Protein AF-A0A445J432-F1 (afdb_monomer_lite)

Organism: Glycine soja (NCBI:txid3848)

Radius of gyration: 16.12 Å; chains: 1; bounding box: 41×25×42 Å

InterPro domains:
  IPR012337 Ribonuclease H-like superfamily [SSF53098] (2-86)
  IPR036397 Ribonuclease H superfamily [G3DSA:3.30.420.10] (1-89)
  IPR039637 CCR4-NOT transcription complex subunit 7/8/Pop2 [PTHR10797] (2-86)

Sequence (89 aa):
MDRFHLIQIGLTLSDNAGNLPILGNSNAFIWEFNFRDFNVTRDAHAHDSVELLRRQGIDFEKNRDFGIDSFWFAELMMSSGLVCDNIVS

Structure (mmCIF, N/CA/C/O backbone):
data_AF-A0A445J432-F1
#
_entry.id   AF-A0A445J432-F1
#
loop_
_atom_site.group_PDB
_atom_site.id
_atom_site.type_symbol
_atom_site.label_atom_id
_atom_site.label_alt_id
_atom_site.label_comp_id
_atom_site.label_asym_id
_atom_site.label_entity_id
_atom_site.label_seq_id
_atom_site.pdbx_PDB_ins_code
_atom_site.Cartn_x
_atom_site.Cartn_y
_atom_site.Cartn_z
_atom_site.occupancy
_atom_site.B_iso_or_equiv
_atom_site.auth_seq_id
_atom_site.auth_comp_id
_atom_site.auth_asym_id
_atom_site.auth_atom_id
_atom_site.pdbx_PDB_model_num
ATOM 1 N N . MET A 1 1 ? -23.846 -5.160 4.711 1.00 44.03 1 MET A N 1
ATOM 2 C CA . MET A 1 1 ? -23.118 -5.965 3.713 1.00 44.03 1 MET A CA 1
ATOM 3 C C . MET A 1 1 ? -22.404 -4.926 2.864 1.00 44.03 1 MET A C 1
ATOM 5 O O . MET A 1 1 ? -23.121 -4.131 2.284 1.00 44.03 1 MET A O 1
ATOM 9 N N . ASP A 1 2 ? -21.093 -4.725 2.8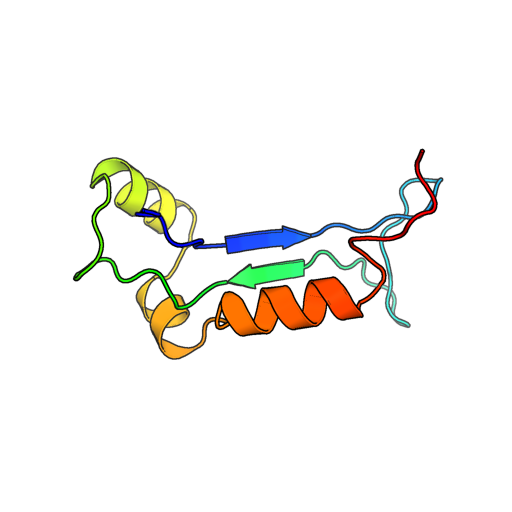58 1.00 52.22 2 ASP A N 1
ATOM 10 C CA . ASP A 1 2 ? -19.944 -5.389 3.487 1.00 52.22 2 ASP A CA 1
ATOM 11 C C . ASP A 1 2 ? -19.580 -4.829 4.874 1.00 52.22 2 ASP A C 1
ATOM 13 O O . ASP A 1 2 ? -20.141 -3.826 5.303 1.00 52.22 2 ASP A O 1
ATOM 17 N N . ARG A 1 3 ? -18.717 -5.524 5.629 1.00 61.22 3 ARG A N 1
ATOM 18 C CA . ARG A 1 3 ? -18.319 -5.150 7.009 1.00 61.22 3 ARG A CA 1
ATOM 19 C C . ARG A 1 3 ? -16.809 -5.009 7.214 1.00 61.22 3 ARG A C 1
ATOM 21 O O . ARG A 1 3 ? -16.373 -4.891 8.354 1.00 61.22 3 ARG A O 1
ATOM 28 N N . PHE A 1 4 ? -16.022 -5.039 6.144 1.00 74.88 4 PHE A N 1
ATOM 29 C CA . PHE A 1 4 ? -14.570 -4.956 6.239 1.00 74.88 4 PHE A CA 1
ATOM 30 C C . PHE A 1 4 ? -14.055 -3.871 5.308 1.00 74.88 4 PHE A C 1
ATOM 32 O O . PHE A 1 4 ? -14.259 -3.931 4.099 1.00 74.88 4 PHE A O 1
ATOM 39 N N . HIS A 1 5 ? -13.414 -2.870 5.901 1.00 86.44 5 HIS A N 1
ATOM 40 C CA . HIS A 1 5 ? -12.737 -1.811 5.174 1.00 86.44 5 HIS A CA 1
ATOM 41 C C . HIS A 1 5 ? -11.320 -2.268 4.827 1.00 86.44 5 HIS A C 1
ATOM 43 O O . HIS A 1 5 ? -10.640 -2.893 5.646 1.00 86.44 5 HIS A O 1
ATOM 49 N N . LEU A 1 6 ? -10.880 -1.949 3.612 1.00 89.75 6 LEU A N 1
ATOM 50 C CA . LEU A 1 6 ? -9.484 -2.105 3.222 1.00 89.75 6 LEU A CA 1
ATOM 51 C C . LEU A 1 6 ? -8.614 -1.220 4.116 1.00 89.75 6 LEU A C 1
ATOM 53 O O . LEU A 1 6 ? -8.970 -0.085 4.418 1.00 89.75 6 LEU A O 1
ATOM 57 N N . ILE A 1 7 ? -7.477 -1.763 4.541 1.00 93.31 7 ILE A N 1
ATOM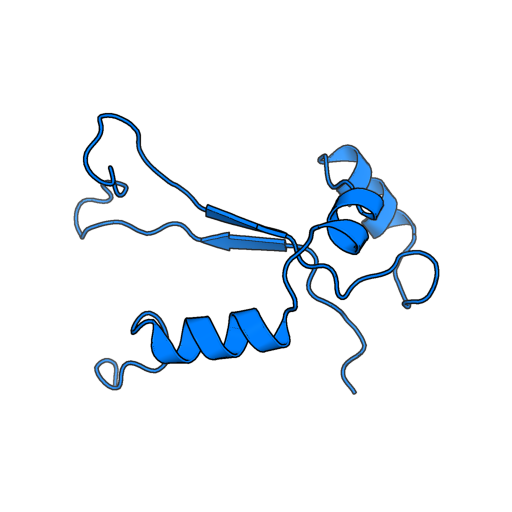 58 C CA . ILE A 1 7 ? -6.476 -1.025 5.321 1.00 93.31 7 ILE A CA 1
ATOM 59 C C . ILE A 1 7 ? -5.334 -0.613 4.399 1.00 93.31 7 ILE A C 1
ATOM 61 O O . ILE A 1 7 ? -4.908 0.540 4.418 1.00 93.31 7 ILE A O 1
ATOM 65 N N . GLN A 1 8 ? -4.869 -1.547 3.565 1.00 94.31 8 GLN A N 1
ATOM 66 C CA . GLN A 1 8 ? -3.736 -1.331 2.680 1.00 94.31 8 GLN A CA 1
ATOM 67 C C . GLN A 1 8 ? -3.785 -2.247 1.451 1.00 94.31 8 GLN A C 1
ATOM 69 O O . GLN A 1 8 ? -4.264 -3.379 1.542 1.00 94.31 8 GLN A O 1
ATOM 74 N N . ILE A 1 9 ? -3.249 -1.780 0.323 1.00 93.75 9 ILE A N 1
ATOM 75 C CA . ILE A 1 9 ? -2.987 -2.577 -0.884 1.00 93.75 9 ILE A CA 1
ATOM 76 C C . ILE A 1 9 ? -1.559 -2.306 -1.359 1.00 93.75 9 ILE A C 1
ATOM 78 O O . ILE A 1 9 ? -1.175 -1.154 -1.549 1.00 93.75 9 ILE A O 1
ATOM 82 N N . GLY A 1 10 ? -0.788 -3.368 -1.589 1.00 94.19 10 GLY A N 1
ATOM 83 C CA . GLY A 1 10 ? 0.491 -3.297 -2.295 1.00 94.19 10 GLY A CA 1
ATOM 84 C C . GLY A 1 10 ? 0.304 -3.572 -3.786 1.00 94.19 10 GLY A C 1
ATOM 85 O O . GLY A 1 10 ? -0.378 -4.529 -4.150 1.00 94.19 10 GLY A O 1
ATOM 86 N N . LEU A 1 11 ? 0.916 -2.756 -4.643 1.00 93.06 11 LEU A N 1
ATOM 87 C CA . LEU A 1 11 ? 0.929 -2.942 -6.091 1.00 93.06 11 LEU A CA 1
ATOM 88 C C . LEU A 1 11 ? 2.370 -2.975 -6.601 1.00 93.06 11 LEU A C 1
ATOM 90 O O . LEU A 1 11 ? 3.117 -2.003 -6.469 1.00 93.06 11 LEU A O 1
ATOM 94 N N . THR A 1 12 ? 2.722 -4.082 -7.247 1.00 94.00 12 THR A N 1
ATOM 95 C CA . THR A 1 12 ? 4.000 -4.270 -7.933 1.00 94.00 12 THR A CA 1
ATOM 96 C C . THR A 1 12 ? 3.722 -4.489 -9.409 1.00 94.00 12 THR A C 1
ATOM 98 O O . THR A 1 12 ? 2.982 -5.402 -9.766 1.00 94.00 12 THR A O 1
ATOM 101 N N . LEU A 1 13 ? 4.320 -3.660 -10.262 1.00 91.56 13 LEU A N 1
ATOM 102 C CA . LEU A 1 13 ? 4.270 -3.823 -11.713 1.00 91.56 13 LEU A CA 1
ATOM 103 C C . LEU A 1 13 ? 5.632 -4.311 -12.203 1.00 91.56 13 LEU A C 1
ATOM 105 O O . LEU A 1 13 ? 6.659 -3.926 -11.646 1.00 91.56 13 LEU A O 1
ATOM 109 N N . SER A 1 14 ? 5.643 -5.134 -13.246 1.00 93.75 14 SER A N 1
ATOM 110 C CA . SER A 1 14 ? 6.877 -5.588 -13.882 1.00 93.75 14 SER A CA 1
ATOM 111 C C . SER A 1 14 ? 6.697 -5.763 -15.383 1.00 93.75 14 SER A C 1
ATOM 113 O O . SER A 1 14 ? 5.587 -6.010 -15.858 1.00 93.75 14 SER A O 1
ATOM 115 N N . ASP A 1 15 ? 7.793 -5.668 -16.131 1.00 91.69 15 ASP A N 1
ATOM 116 C CA . ASP A 1 15 ? 7.816 -6.138 -17.515 1.00 91.69 15 ASP A CA 1
ATOM 117 C C . ASP A 1 15 ? 7.844 -7.681 -17.585 1.00 91.69 15 ASP A C 1
ATOM 119 O O . ASP A 1 15 ? 7.823 -8.382 -16.568 1.00 91.69 15 ASP A O 1
ATOM 123 N N . ASN A 1 16 ? 7.896 -8.227 -18.803 1.00 94.56 16 ASN A N 1
ATOM 124 C CA . ASN A 1 16 ? 7.931 -9.677 -19.029 1.00 94.56 16 ASN A CA 1
ATOM 125 C C . ASN A 1 16 ? 9.203 -10.372 -18.506 1.00 94.56 16 ASN A C 1
ATOM 127 O O . ASN A 1 16 ? 9.206 -11.592 -18.354 1.00 94.56 16 ASN A O 1
ATOM 131 N N . ALA A 1 17 ? 10.264 -9.614 -18.231 1.00 95.06 17 ALA A N 1
ATOM 132 C CA . ALA A 1 17 ? 11.522 -10.109 -17.695 1.00 95.06 17 ALA A CA 1
ATOM 133 C C . ALA A 1 17 ? 11.586 -9.966 -16.164 1.00 95.06 17 ALA A C 1
ATOM 135 O O . ALA A 1 17 ? 12.573 -10.369 -15.551 1.00 95.06 17 ALA A O 1
ATOM 136 N N . GLY A 1 18 ? 10.533 -9.424 -15.540 1.00 93.12 18 GLY A N 1
ATOM 137 C CA . GLY A 1 18 ? 10.452 -9.208 -14.099 1.00 93.12 18 GLY A CA 1
ATOM 138 C C . GLY A 1 18 ? 11.134 -7.922 -13.627 1.00 93.12 18 GLY A C 1
ATOM 139 O O . GLY A 1 18 ? 11.316 -7.748 -12.423 1.00 93.12 18 GLY A O 1
ATOM 140 N N . ASN A 1 19 ? 11.507 -7.012 -14.533 1.00 93.75 19 ASN A N 1
ATOM 141 C CA . ASN A 1 19 ? 12.095 -5.735 -14.141 1.00 93.75 19 ASN A CA 1
ATOM 142 C C . ASN A 1 19 ? 11.018 -4.797 -13.597 1.00 93.75 19 ASN A C 1
ATOM 144 O O . ASN A 1 19 ? 9.942 -4.656 -14.182 1.00 93.75 19 ASN A O 1
ATOM 148 N N . LEU A 1 20 ? 11.335 -4.124 -12.492 1.00 94.81 20 LEU A N 1
ATOM 149 C CA . LEU A 1 20 ? 10.453 -3.151 -11.855 1.00 94.81 20 LEU A CA 1
ATOM 150 C C . LEU A 1 20 ? 10.505 -1.789 -12.568 1.00 94.81 20 LEU A C 1
ATOM 152 O O . LEU A 1 20 ? 11.538 -1.428 -13.140 1.00 94.81 20 LEU A O 1
ATOM 156 N N . PRO A 1 21 ? 9.418 -0.998 -12.512 1.00 92.19 21 PRO A N 1
ATOM 157 C CA . PRO A 1 21 ? 9.384 0.334 -13.096 1.00 92.19 21 PRO A CA 1
ATOM 158 C C . PRO A 1 21 ? 10.414 1.237 -12.420 1.00 92.19 21 PRO A C 1
ATOM 160 O O . PRO A 1 21 ? 10.510 1.244 -1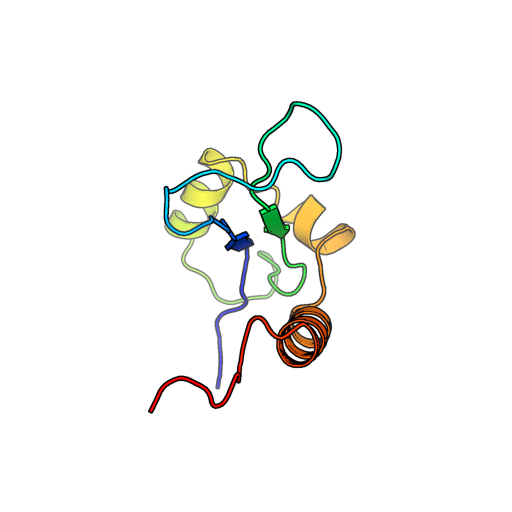1.195 1.00 92.19 21 PRO A O 1
ATOM 163 N N . ILE A 1 22 ? 11.138 2.028 -13.220 1.00 91.69 22 ILE A N 1
ATOM 164 C CA . ILE A 1 22 ? 12.165 2.968 -12.734 1.00 91.69 22 ILE A CA 1
ATOM 165 C C . ILE A 1 22 ? 11.770 4.450 -12.826 1.00 91.69 22 ILE A C 1
ATOM 167 O O . ILE A 1 22 ? 12.501 5.327 -12.377 1.00 91.69 22 ILE A O 1
ATOM 171 N N . LEU A 1 23 ? 10.608 4.743 -13.426 1.00 87.62 23 LEU A N 1
ATOM 172 C CA . LEU A 1 23 ? 9.975 6.072 -13.514 1.00 87.62 23 LEU A CA 1
ATOM 173 C C . LEU A 1 23 ? 10.946 7.237 -13.823 1.00 87.62 23 LEU A C 1
ATOM 175 O O . LEU A 1 23 ? 10.847 8.317 -13.243 1.00 87.62 23 LEU A O 1
ATOM 179 N N . GLY A 1 24 ? 11.904 7.015 -14.731 1.00 85.81 24 GLY A N 1
ATOM 180 C CA . GLY A 1 24 ? 12.862 8.036 -15.173 1.00 85.81 24 GLY A CA 1
ATOM 181 C C . GLY A 1 24 ? 14.045 8.291 -14.231 1.00 85.81 24 GLY A C 1
ATOM 182 O O . GLY A 1 24 ? 14.763 9.270 -14.415 1.00 85.81 24 GLY A O 1
ATOM 183 N N . ASN A 1 25 ? 14.269 7.432 -13.237 1.00 88.88 25 ASN A N 1
ATOM 184 C CA . ASN A 1 25 ? 15.439 7.468 -12.360 1.00 88.88 25 ASN A CA 1
ATOM 185 C C . ASN A 1 25 ? 16.059 6.064 -12.210 1.00 88.88 25 ASN A C 1
ATOM 187 O O . ASN A 1 25 ? 15.755 5.166 -12.986 1.00 88.88 25 ASN A O 1
ATOM 191 N N . SER A 1 26 ? 16.998 5.888 -11.280 1.00 89.88 26 SER A N 1
ATOM 192 C CA . SER A 1 26 ? 17.715 4.620 -11.066 1.00 89.88 26 SER A CA 1
ATOM 193 C C . SER A 1 26 ? 17.055 3.680 -10.050 1.00 89.88 26 SER A C 1
ATOM 195 O O . SER A 1 26 ? 17.615 2.623 -9.763 1.00 89.88 26 SER A O 1
ATOM 197 N N . ASN A 1 27 ? 15.914 4.053 -9.469 1.00 92.31 27 ASN A N 1
ATOM 198 C CA . ASN A 1 27 ? 15.274 3.299 -8.394 1.00 92.31 27 ASN A CA 1
ATOM 199 C C . ASN A 1 27 ? 14.096 2.496 -8.932 1.00 92.31 27 ASN A C 1
ATOM 201 O O . ASN A 1 27 ? 13.305 3.008 -9.710 1.00 92.31 27 ASN A O 1
ATOM 205 N N . ALA A 1 28 ? 13.950 1.258 -8.472 1.00 93.19 28 ALA A N 1
ATOM 206 C CA . ALA A 1 28 ? 12.756 0.461 -8.710 1.00 93.19 28 ALA A CA 1
ATOM 207 C C . ALA A 1 28 ? 11.607 0.901 -7.791 1.00 93.19 28 ALA A C 1
ATOM 209 O O . ALA A 1 28 ? 11.830 1.188 -6.613 1.00 93.19 28 ALA A O 1
ATOM 210 N N . PHE A 1 29 ? 10.381 0.898 -8.314 1.00 92.69 29 PHE A N 1
ATOM 211 C CA . PHE A 1 29 ? 9.192 1.309 -7.573 1.00 92.69 29 PHE A CA 1
ATOM 212 C C . PHE A 1 29 ? 8.227 0.149 -7.329 1.00 92.69 29 PHE A C 1
ATOM 214 O O . PHE A 1 29 ? 7.907 -0.634 -8.221 1.00 92.69 29 PHE A O 1
ATOM 221 N N . ILE A 1 30 ? 7.741 0.099 -6.093 1.00 94.94 30 ILE A N 1
ATOM 222 C CA . ILE A 1 30 ? 6.580 -0.665 -5.643 1.00 94.94 30 ILE A CA 1
ATOM 223 C C . ILE A 1 30 ? 5.720 0.332 -4.876 1.00 94.94 30 ILE A C 1
ATOM 225 O O . ILE A 1 30 ? 6.255 1.184 -4.160 1.00 94.94 30 ILE A O 1
ATOM 229 N N . TRP A 1 31 ? 4.406 0.253 -5.041 1.00 93.88 31 TRP A N 1
ATOM 230 C CA . TRP A 1 31 ? 3.485 1.168 -4.384 1.00 93.88 31 TRP A CA 1
ATOM 231 C C . TRP A 1 31 ? 2.739 0.470 -3.265 1.00 93.88 31 TRP A C 1
ATOM 233 O O . TRP A 1 31 ? 2.329 -0.681 -3.388 1.00 93.88 31 TRP A O 1
ATOM 243 N N . GLU A 1 32 ? 2.524 1.209 -2.188 1.00 95.06 32 GLU A N 1
ATOM 244 C CA . GLU A 1 32 ? 1.702 0.792 -1.069 1.00 95.06 32 GLU A CA 1
ATOM 245 C C . GLU A 1 32 ? 0.667 1.884 -0.803 1.00 95.06 32 GLU A C 1
ATOM 247 O O . GLU A 1 32 ? 0.999 3.023 -0.468 1.00 95.06 32 GLU A O 1
ATOM 252 N N . PHE A 1 33 ? -0.597 1.541 -1.006 1.00 95.62 33 PHE A N 1
ATOM 253 C CA . PHE A 1 33 ? -1.731 2.432 -0.835 1.00 95.62 33 PHE A CA 1
ATOM 254 C C . PHE A 1 33 ? -2.368 2.160 0.518 1.00 95.62 33 PHE A C 1
ATOM 256 O O . PHE A 1 33 ? -2.805 1.043 0.779 1.00 95.62 33 PHE A O 1
ATOM 263 N N . ASN A 1 34 ? -2.418 3.184 1.364 1.00 96.50 34 ASN A N 1
ATOM 264 C CA . ASN A 1 34 ? -3.000 3.139 2.700 1.00 96.50 34 ASN A CA 1
ATOM 265 C C . ASN A 1 34 ? -4.368 3.826 2.691 1.00 96.50 34 ASN A C 1
ATOM 267 O O . AS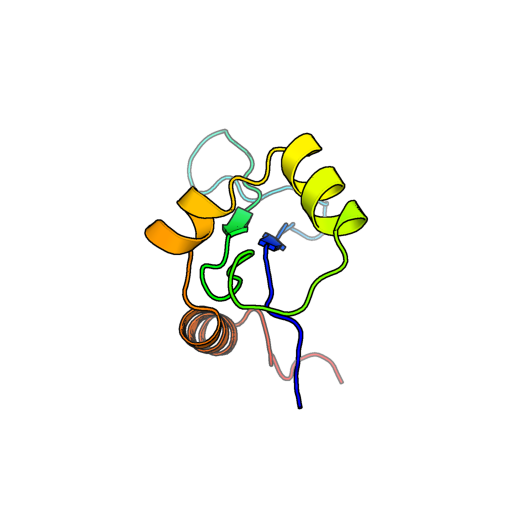N A 1 34 ? -4.483 4.943 2.184 1.00 96.50 34 ASN A O 1
ATOM 271 N N . PHE A 1 35 ? -5.388 3.181 3.255 1.00 96.88 35 PHE A N 1
ATOM 272 C CA . PHE A 1 35 ? -6.783 3.625 3.169 1.00 96.88 35 PHE A CA 1
ATOM 273 C C . PHE A 1 35 ? -7.291 4.210 4.482 1.00 96.88 35 PHE A C 1
ATOM 275 O O . PHE A 1 35 ? -6.924 3.750 5.563 1.00 96.88 35 PHE A O 1
ATOM 282 N N . ARG A 1 36 ? -8.166 5.214 4.382 1.00 96.00 36 ARG A N 1
ATOM 283 C CA . ARG A 1 36 ? -8.713 5.927 5.548 1.00 96.00 36 ARG A CA 1
ATOM 284 C C . ARG A 1 36 ? -10.036 5.390 6.072 1.00 96.00 36 ARG A C 1
ATOM 286 O O . ARG A 1 36 ? -10.500 5.827 7.123 1.00 96.00 36 ARG A O 1
ATOM 293 N N . ASP A 1 37 ? -10.664 4.496 5.319 1.00 94.50 37 ASP A N 1
ATOM 294 C CA . ASP A 1 37 ? -12.026 4.028 5.565 1.00 94.50 37 ASP A CA 1
ATOM 295 C C . ASP A 1 37 ? -12.143 3.261 6.892 1.00 94.50 37 ASP A C 1
ATOM 297 O O . ASP A 1 37 ? -13.159 3.369 7.586 1.00 94.50 37 ASP A O 1
ATOM 301 N N . PHE A 1 38 ? -11.082 2.536 7.270 1.00 94.12 38 PHE A N 1
ATOM 302 C CA . PHE A 1 38 ? -11.020 1.775 8.514 1.00 94.12 38 PHE A CA 1
ATOM 303 C C . PHE A 1 38 ? -10.736 2.664 9.732 1.00 94.12 38 PHE A C 1
ATOM 305 O O . PHE A 1 38 ? -9.717 3.348 9.812 1.00 94.12 38 PHE A O 1
ATOM 312 N N . ASN A 1 39 ? -11.603 2.578 10.738 1.00 91.56 39 ASN A N 1
ATOM 313 C CA . ASN A 1 39 ? -11.436 3.231 12.028 1.00 91.56 39 ASN A CA 1
ATOM 314 C C . ASN A 1 39 ? -11.536 2.209 13.166 1.00 91.56 39 ASN A C 1
ATOM 316 O O . ASN A 1 39 ? -12.616 1.692 13.456 1.00 91.56 39 ASN A O 1
ATOM 320 N N . VAL A 1 40 ? -10.424 2.006 13.880 1.00 92.19 40 VAL A N 1
ATOM 321 C CA . VAL A 1 40 ? -10.308 1.063 15.008 1.00 92.19 40 VAL A CA 1
ATOM 322 C C . VAL A 1 40 ? -11.353 1.321 16.102 1.00 92.19 40 VAL A C 1
ATOM 324 O O . VAL A 1 40 ? -11.777 0.395 16.778 1.00 92.19 40 VAL A O 1
ATOM 327 N N . THR A 1 41 ? -11.793 2.563 16.299 1.00 91.06 41 THR A N 1
ATOM 328 C CA . THR A 1 41 ? -12.756 2.905 17.363 1.00 91.06 41 THR A CA 1
ATOM 329 C C . THR A 1 41 ? -14.214 2.659 16.978 1.00 91.06 41 THR A C 1
ATOM 331 O O . THR A 1 41 ? -15.068 2.571 17.858 1.00 91.06 41 THR A O 1
ATOM 334 N N . ARG A 1 42 ? -14.512 2.559 15.676 1.00 90.00 42 ARG A N 1
ATOM 335 C CA . ARG A 1 42 ? -15.881 2.492 15.141 1.00 90.00 42 ARG A CA 1
ATOM 336 C C . ARG A 1 42 ? -16.194 1.148 14.494 1.00 90.00 42 ARG A C 1
ATOM 338 O O . ARG A 1 42 ? -17.311 0.654 14.625 1.00 90.00 42 ARG A O 1
ATOM 345 N N . ASP A 1 43 ? -15.238 0.587 13.766 1.00 90.06 43 ASP A N 1
ATOM 346 C CA . ASP A 1 43 ? -15.485 -0.536 12.873 1.00 90.06 43 ASP A CA 1
ATOM 347 C C . ASP A 1 43 ? -15.257 -1.871 13.582 1.00 90.06 43 ASP A C 1
ATOM 349 O O . ASP A 1 43 ? -14.378 -2.009 14.434 1.00 90.06 43 ASP A O 1
ATOM 353 N N . ALA A 1 44 ? -16.045 -2.882 13.218 1.00 90.31 44 ALA A N 1
ATOM 354 C CA . ALA A 1 44 ? -15.886 -4.224 13.761 1.00 90.31 44 ALA A CA 1
ATOM 355 C C . ALA A 1 44 ? -14.556 -4.835 13.295 1.00 90.31 44 ALA A C 1
ATOM 357 O O . ALA A 1 44 ? -14.262 -4.875 12.102 1.00 90.31 44 ALA A O 1
ATOM 358 N N . HIS A 1 45 ? -13.765 -5.341 14.237 1.00 89.62 45 HIS A N 1
ATOM 359 C CA . HIS A 1 45 ? -12.468 -5.948 13.957 1.00 89.62 45 HIS A CA 1
ATOM 360 C C . HIS A 1 45 ? -12.107 -6.984 15.025 1.00 89.62 45 HIS A C 1
ATOM 362 O O . HIS A 1 45 ? -12.622 -6.957 16.143 1.00 89.62 45 HIS A O 1
ATOM 368 N N . ALA A 1 46 ? -11.199 -7.897 14.683 1.00 92.00 46 ALA A N 1
ATOM 369 C CA . ALA A 1 46 ? -10.555 -8.761 15.663 1.00 92.00 46 ALA A CA 1
ATOM 370 C C . ALA A 1 46 ? -9.398 -7.998 16.323 1.00 92.00 46 ALA A C 1
ATOM 372 O O . ALA A 1 46 ? -8.523 -7.479 15.626 1.00 92.00 46 ALA A O 1
ATOM 373 N N . HIS A 1 47 ? -9.392 -7.938 17.656 1.00 91.38 47 HIS A N 1
ATOM 374 C CA . HIS A 1 47 ? -8.369 -7.216 18.418 1.00 91.38 47 HIS A CA 1
ATOM 375 C C . HIS A 1 47 ? 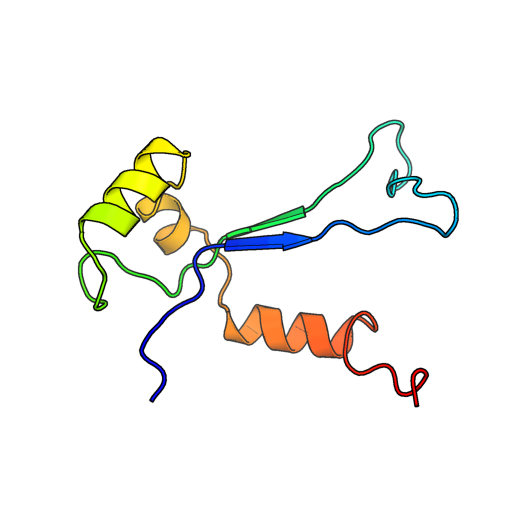-6.952 -7.700 18.073 1.00 91.38 47 HIS A C 1
ATOM 377 O O . HIS A 1 47 ? -6.094 -6.892 17.724 1.00 91.38 47 HIS A O 1
ATOM 383 N N . ASP A 1 48 ? -6.748 -9.020 18.051 1.00 95.31 48 ASP A N 1
ATOM 384 C CA . ASP A 1 48 ? -5.452 -9.631 17.737 1.00 95.31 48 ASP A CA 1
ATOM 385 C C . ASP A 1 48 ? -4.944 -9.257 16.336 1.00 95.31 48 ASP A C 1
ATOM 387 O O . ASP A 1 48 ? -3.745 -9.065 16.139 1.00 95.31 48 ASP A O 1
ATOM 391 N N . SER A 1 49 ? -5.846 -9.099 15.359 1.00 92.62 49 SER A N 1
ATOM 392 C CA . SER A 1 49 ? -5.481 -8.677 14.002 1.00 92.62 49 SER A CA 1
ATOM 393 C C . SER A 1 49 ? -5.027 -7.218 13.953 1.00 92.62 49 SER A C 1
ATOM 395 O O . SER A 1 49 ? -4.054 -6.911 13.270 1.00 92.62 49 SER A O 1
ATOM 397 N N . VAL A 1 50 ? -5.685 -6.316 14.691 1.00 94.12 50 VAL A N 1
ATOM 398 C CA . VAL A 1 50 ? -5.265 -4.906 14.771 1.00 94.12 50 VAL A CA 1
ATOM 399 C C . VAL A 1 50 ? -3.916 -4.780 15.474 1.00 94.12 50 VAL A C 1
ATOM 401 O O . VAL A 1 50 ? -3.041 -4.061 14.994 1.00 94.12 50 VAL A O 1
ATOM 404 N N . GLU A 1 51 ? -3.708 -5.511 16.569 1.00 96.12 51 GLU A N 1
ATOM 405 C CA . GLU A 1 51 ? -2.425 -5.512 17.274 1.00 96.12 51 GLU A CA 1
ATOM 406 C C . GLU A 1 51 ? -1.292 -6.092 16.421 1.00 96.12 51 GLU A C 1
ATOM 408 O O . GLU A 1 51 ? -0.180 -5.559 16.422 1.00 96.12 51 GLU A O 1
ATOM 413 N N . LEU A 1 52 ? -1.563 -7.141 15.640 1.00 96.25 52 LEU A N 1
ATOM 414 C CA . LEU A 1 52 ? -0.603 -7.668 14.673 1.00 96.25 52 LEU A CA 1
ATOM 415 C C . LEU A 1 52 ? -0.209 -6.609 13.633 1.00 96.25 52 LEU A C 1
ATOM 417 O O . LEU A 1 52 ? 0.981 -6.391 13.412 1.00 96.25 52 LEU A O 1
ATOM 421 N N . LEU A 1 53 ? -1.185 -5.923 13.035 1.00 94.81 53 LEU A N 1
ATOM 422 C CA . LEU A 1 53 ? -0.935 -4.903 12.013 1.00 94.81 53 LEU A CA 1
ATOM 423 C C . LEU A 1 53 ? -0.164 -3.699 12.575 1.00 94.81 53 LEU A C 1
ATOM 425 O O . LEU A 1 53 ? 0.768 -3.218 11.932 1.00 94.81 53 LEU A O 1
ATOM 429 N N . ARG A 1 54 ? -0.461 -3.268 13.809 1.00 95.44 54 ARG A N 1
ATOM 430 C CA . ARG A 1 54 ? 0.337 -2.244 14.511 1.00 95.44 54 ARG A CA 1
ATOM 431 C C . ARG A 1 54 ? 1.796 -2.664 14.652 1.00 95.44 54 ARG A C 1
ATOM 433 O O . ARG A 1 54 ? 2.695 -1.877 14.375 1.00 95.44 54 ARG A O 1
ATOM 440 N N . ARG A 1 55 ? 2.048 -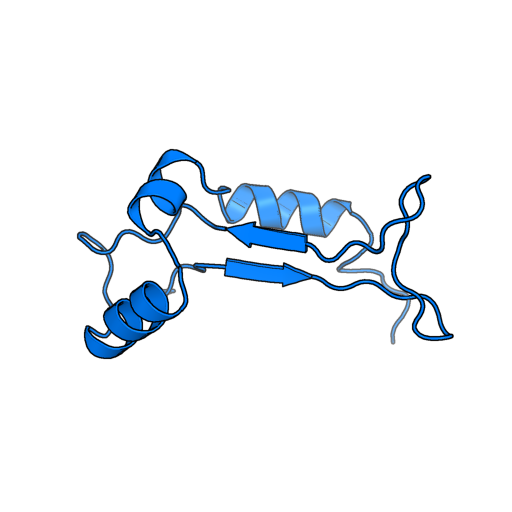3.920 15.040 1.00 96.94 55 ARG A N 1
ATOM 441 C CA . ARG A 1 55 ? 3.414 -4.467 15.156 1.00 96.94 55 ARG A CA 1
ATOM 442 C C . ARG A 1 55 ? 4.130 -4.569 13.812 1.00 96.94 55 ARG A C 1
ATOM 444 O O . ARG A 1 55 ? 5.354 -4.507 13.785 1.00 96.94 55 ARG A O 1
ATOM 451 N N . GLN A 1 56 ? 3.386 -4.715 12.719 1.00 94.06 56 GLN A N 1
ATOM 452 C CA . GLN A 1 56 ? 3.921 -4.704 11.356 1.00 94.06 56 GLN A CA 1
ATOM 453 C C . GLN A 1 56 ? 4.171 -3.287 10.813 1.00 94.06 56 GLN A C 1
ATOM 455 O O . GLN A 1 56 ? 4.705 -3.152 9.717 1.00 94.06 56 GLN A O 1
ATOM 460 N N . GLY A 1 57 ? 3.852 -2.244 11.587 1.00 94.38 57 GLY A N 1
ATOM 461 C CA . GLY A 1 57 ? 4.144 -0.852 11.248 1.00 94.38 57 GLY A CA 1
ATOM 462 C C . GLY A 1 57 ? 2.954 -0.057 10.710 1.00 94.38 57 GLY A C 1
ATOM 463 O O . GLY A 1 57 ? 3.142 1.093 10.319 1.00 94.38 57 GLY A O 1
ATOM 464 N N . ILE A 1 58 ? 1.740 -0.621 10.712 1.00 95.50 58 ILE A N 1
ATOM 465 C CA . ILE A 1 58 ? 0.537 0.114 10.308 1.00 95.50 58 ILE A CA 1
ATOM 466 C C . ILE A 1 58 ? 0.182 1.158 11.366 1.00 95.50 58 ILE A C 1
ATOM 468 O O . ILE A 1 58 ? -0.146 0.832 12.512 1.00 95.50 58 ILE A O 1
ATOM 472 N N . ASP A 1 59 ? 0.180 2.421 10.948 1.00 96.12 59 ASP A N 1
ATOM 473 C CA . ASP A 1 59 ? -0.308 3.543 11.739 1.00 96.12 59 ASP A CA 1
ATOM 474 C C . ASP A 1 59 ? -1.757 3.864 11.348 1.00 96.12 59 ASP A C 1
ATOM 476 O O . ASP A 1 59 ? -2.037 4.580 10.387 1.00 96.12 59 ASP A O 1
ATOM 480 N N . PHE A 1 60 ? -2.699 3.307 12.111 1.00 95.38 60 PHE A N 1
ATOM 481 C CA . PHE A 1 60 ? -4.132 3.483 11.873 1.00 95.38 60 PHE A CA 1
ATOM 482 C C . PHE A 1 60 ? -4.614 4.931 12.021 1.00 95.38 60 PHE A C 1
ATOM 484 O O . PHE A 1 60 ? -5.555 5.326 11.334 1.00 95.38 60 PHE A O 1
ATOM 491 N N . GLU A 1 61 ? -3.982 5.728 12.885 1.00 95.56 61 GLU A N 1
ATOM 492 C CA . GLU A 1 61 ? -4.354 7.135 13.055 1.00 95.56 61 GLU A CA 1
ATOM 493 C C . GLU A 1 61 ? -3.890 7.942 11.842 1.00 95.56 61 GLU A C 1
ATOM 495 O O . GLU A 1 61 ? -4.673 8.689 11.253 1.00 95.56 61 GLU A O 1
ATOM 500 N N . LYS A 1 62 ? -2.657 7.701 11.379 1.00 96.62 62 LYS A N 1
ATOM 501 C CA . LYS A 1 62 ? -2.152 8.290 10.136 1.00 96.62 62 LYS A CA 1
ATOM 502 C C . LYS A 1 62 ? -2.986 7.873 8.925 1.00 96.62 62 LYS A C 1
ATOM 504 O O . LYS A 1 62 ? -3.270 8.714 8.074 1.00 96.62 62 LYS A O 1
ATOM 509 N N . ASN A 1 63 ? -3.406 6.611 8.849 1.00 96.44 63 ASN A N 1
ATOM 510 C CA . ASN A 1 63 ? -4.266 6.128 7.771 1.00 96.44 63 ASN A CA 1
ATOM 511 C C . ASN A 1 63 ? -5.622 6.839 7.781 1.00 96.44 63 ASN A C 1
ATOM 513 O O . ASN A 1 63 ? -6.072 7.293 6.736 1.00 96.44 63 ASN A O 1
ATOM 517 N N . ARG A 1 64 ? -6.247 7.044 8.941 1.00 95.12 64 ARG A N 1
ATOM 518 C CA . ARG A 1 64 ? -7.485 7.832 9.025 1.00 95.12 64 ARG A CA 1
ATOM 519 C C . ARG A 1 64 ? -7.274 9.274 8.535 1.00 95.12 64 ARG A C 1
ATOM 521 O O . ARG A 1 64 ? -8.036 9.783 7.705 1.00 95.12 64 ARG A O 1
ATOM 528 N N . ASP A 1 65 ? -6.218 9.924 9.011 1.00 95.75 65 ASP A N 1
ATOM 529 C CA . ASP A 1 65 ? -6.015 11.363 8.816 1.00 95.75 65 ASP A CA 1
ATOM 530 C C . ASP A 1 65 ? -5.454 11.715 7.426 1.00 95.75 65 ASP A C 1
ATOM 532 O O . ASP A 1 65 ? -5.775 12.774 6.884 1.00 95.75 65 ASP A O 1
ATOM 536 N N . PHE A 1 66 ? -4.696 10.811 6.796 1.00 96.00 66 PHE A N 1
ATOM 537 C CA . PHE A 1 66 ? -4.006 11.053 5.518 1.00 96.00 66 PHE A CA 1
ATOM 538 C C . PHE A 1 66 ? -4.209 9.965 4.458 1.00 96.00 66 PHE A C 1
ATOM 540 O O . PHE A 1 66 ? -3.722 10.115 3.338 1.00 96.00 66 PHE A O 1
ATOM 547 N N . GLY A 1 67 ? -4.891 8.873 4.793 1.00 96.25 67 GLY A N 1
ATOM 548 C CA . GLY A 1 67 ? -5.126 7.767 3.875 1.00 96.25 67 GLY A CA 1
ATOM 549 C C . GLY A 1 67 ? -6.078 8.117 2.737 1.00 96.25 67 GLY A C 1
ATOM 550 O O . GLY A 1 67 ? -6.795 9.122 2.743 1.00 96.25 67 GLY A O 1
ATOM 551 N N . ILE A 1 68 ? -6.066 7.240 1.747 1.00 97.06 68 ILE A N 1
ATOM 552 C CA . ILE A 1 68 ? -6.826 7.349 0.511 1.00 97.06 68 ILE A CA 1
ATOM 553 C C . ILE A 1 68 ? -8.264 6.898 0.770 1.00 97.06 68 ILE A C 1
ATOM 555 O O . ILE A 1 68 ? -8.497 5.942 1.507 1.00 97.06 68 ILE A O 1
ATOM 559 N N . ASP A 1 69 ? -9.221 7.597 0.167 1.00 95.81 69 ASP A N 1
ATOM 560 C CA . ASP A 1 69 ? -10.615 7.160 0.116 1.00 95.81 69 ASP A CA 1
ATOM 561 C C . ASP A 1 69 ? -10.749 5.965 -0.842 1.00 95.81 69 ASP A C 1
ATOM 563 O O . ASP A 1 69 ? -10.365 6.052 -2.015 1.00 95.81 69 ASP A O 1
ATOM 567 N N . SER A 1 70 ? -11.244 4.834 -0.334 1.00 93.94 70 SER A N 1
ATOM 568 C CA . SER A 1 70 ? -11.313 3.587 -1.103 1.00 93.94 70 SER A CA 1
ATOM 569 C C . SER A 1 70 ? -12.195 3.682 -2.349 1.00 93.94 70 SER A C 1
ATOM 571 O O . SER A 1 70 ? -11.876 3.066 -3.369 1.00 93.94 70 SER A O 1
ATOM 573 N N . PHE A 1 71 ? -13.265 4.480 -2.302 1.00 92.31 71 PHE A N 1
ATOM 574 C CA . PHE A 1 71 ? -14.153 4.683 -3.440 1.00 92.31 71 PHE A CA 1
ATOM 575 C C . PHE A 1 71 ? -13.442 5.465 -4.547 1.00 92.31 71 PHE A C 1
ATOM 577 O O . PHE A 1 71 ? -13.421 5.027 -5.698 1.00 92.31 71 PHE A O 1
ATOM 584 N N . TRP A 1 72 ? -12.768 6.559 -4.195 1.00 93.56 72 TRP A N 1
ATOM 585 C CA . TRP A 1 72 ? -11.999 7.342 -5.161 1.00 93.56 72 TRP A CA 1
ATOM 586 C C . TRP A 1 72 ? -10.837 6.546 -5.771 1.00 93.56 72 TRP A C 1
ATOM 588 O O . TRP A 1 72 ? -10.583 6.616 -6.975 1.00 93.56 72 TRP A O 1
ATOM 598 N N . PHE A 1 73 ? -10.155 5.731 -4.961 1.00 93.75 73 PHE A N 1
ATOM 599 C CA . PHE A 1 73 ? -9.136 4.807 -5.458 1.00 93.75 73 PHE A CA 1
ATOM 600 C C . PHE A 1 73 ? -9.709 3.821 -6.482 1.00 93.75 73 PHE A C 1
ATOM 602 O O . PHE A 1 73 ? -9.093 3.597 -7.523 1.00 93.75 73 PHE A O 1
ATOM 609 N N . ALA A 1 74 ? -10.886 3.249 -6.212 1.00 90.94 74 ALA A N 1
ATOM 610 C CA . ALA A 1 74 ? -11.532 2.314 -7.127 1.00 90.94 74 ALA A CA 1
ATOM 611 C C . ALA A 1 74 ? -11.869 2.971 -8.476 1.00 90.94 74 ALA A C 1
ATOM 613 O O . ALA A 1 74 ? -11.587 2.377 -9.518 1.00 90.94 74 ALA A O 1
ATOM 614 N N . GLU A 1 75 ? -12.389 4.202 -8.477 1.00 91.19 75 GLU A N 1
ATOM 615 C CA . GLU A 1 75 ? -12.640 4.955 -9.715 1.00 91.19 75 GLU A CA 1
ATOM 616 C C . GLU A 1 75 ? -11.352 5.182 -10.520 1.00 91.19 75 GLU A C 1
ATOM 618 O O . GLU A 1 75 ? -11.312 4.925 -11.728 1.00 91.19 75 GLU A O 1
ATOM 623 N N . LEU A 1 76 ? -10.266 5.595 -9.855 1.00 91.31 76 LEU A N 1
ATOM 624 C CA . LEU A 1 76 ? -8.975 5.774 -10.518 1.00 91.31 76 LEU A CA 1
ATOM 625 C C . LEU A 1 76 ? -8.455 4.465 -11.109 1.00 91.31 76 LEU A C 1
ATOM 627 O O . LEU A 1 76 ? -8.031 4.452 -12.265 1.00 91.31 76 LEU A O 1
ATOM 631 N N . MET A 1 77 ? -8.535 3.362 -10.364 1.00 90.12 77 MET A N 1
ATOM 632 C CA . MET A 1 77 ? -8.106 2.048 -10.844 1.00 90.12 77 MET A CA 1
ATOM 633 C C . MET A 1 77 ? -8.891 1.606 -12.080 1.00 90.12 77 MET A C 1
ATOM 635 O O . MET A 1 77 ? -8.276 1.133 -13.035 1.00 90.12 77 MET A O 1
ATOM 639 N N . MET A 1 78 ? -10.208 1.826 -12.120 1.00 87.88 78 MET A N 1
ATOM 640 C CA . MET A 1 78 ? -11.021 1.532 -13.308 1.00 87.88 78 MET A CA 1
ATOM 641 C C . MET A 1 78 ? -10.608 2.372 -14.524 1.00 87.88 78 MET A C 1
ATOM 643 O O . MET A 1 78 ? -10.630 1.877 -15.646 1.00 87.88 78 MET A O 1
ATOM 647 N N . SER A 1 79 ? -10.193 3.624 -14.317 1.00 87.44 79 SER A N 1
ATOM 648 C CA . SER A 1 79 ? -9.732 4.506 -15.402 1.00 87.44 79 SER A CA 1
ATOM 649 C C . SER A 1 79 ? -8.266 4.304 -15.811 1.00 87.44 79 SER A C 1
ATOM 651 O O . SER A 1 79 ? -7.843 4.790 -16.857 1.00 87.44 79 SER A O 1
ATOM 653 N N . SER A 1 80 ? -7.477 3.600 -14.993 1.00 84.94 80 SER A N 1
ATOM 654 C CA . SER A 1 80 ? -6.019 3.497 -15.147 1.00 84.94 80 SER A CA 1
ATOM 655 C C . SER A 1 80 ? -5.562 2.593 -16.296 1.00 84.94 80 SER A C 1
ATOM 657 O O . SER A 1 80 ? -4.383 2.600 -16.644 1.00 84.94 80 SER A O 1
ATOM 659 N N . GLY A 1 81 ? -6.467 1.777 -16.846 1.00 83.62 81 GLY A N 1
ATOM 660 C CA . GLY A 1 81 ? -6.136 0.711 -17.796 1.00 83.62 81 GLY A CA 1
ATOM 661 C C . GLY A 1 81 ? -5.477 -0.519 -17.155 1.00 83.62 81 GLY A C 1
ATOM 662 O O . GLY A 1 81 ? -5.205 -1.487 -17.852 1.00 83.62 81 GLY A O 1
ATOM 663 N N . LEU A 1 82 ? -5.238 -0.522 -15.836 1.00 80.62 82 LEU A N 1
ATOM 664 C CA . LEU A 1 82 ? -4.704 -1.688 -15.114 1.00 80.62 82 LEU A CA 1
ATOM 665 C C . LEU A 1 82 ? -5.774 -2.744 -14.802 1.00 80.62 82 LEU A C 1
ATOM 667 O O . LEU A 1 82 ? -5.446 -3.885 -14.485 1.00 80.62 82 LEU A O 1
ATOM 671 N N . VAL A 1 83 ? -7.049 -2.357 -14.831 1.00 78.19 83 VAL A N 1
ATOM 672 C CA . VAL A 1 83 ? -8.196 -3.194 -14.458 1.00 78.19 83 VAL A CA 1
ATOM 673 C C . VAL A 1 83 ? -9.270 -3.044 -15.534 1.00 78.19 83 VAL A C 1
ATOM 675 O O . VAL A 1 83 ? -9.380 -1.985 -16.146 1.00 78.19 83 VAL A O 1
ATOM 678 N N . CYS A 1 84 ? -10.069 -4.092 -15.754 1.00 64.88 84 CYS A N 1
ATOM 679 C CA . CYS A 1 84 ? -11.140 -4.127 -16.761 1.00 64.88 84 CYS A CA 1
ATOM 680 C C . CYS A 1 84 ? -10.662 -3.967 -18.215 1.00 64.88 84 CYS A C 1
ATOM 682 O O . CYS A 1 84 ? -11.423 -3.507 -19.066 1.00 64.88 84 CYS A O 1
ATOM 684 N N . ASP A 1 85 ? -9.429 -4.375 -18.517 1.00 56.47 85 ASP A N 1
ATOM 685 C CA . ASP A 1 85 ? -8.969 -4.462 -19.898 1.00 56.47 85 ASP A CA 1
ATOM 686 C C . ASP A 1 85 ? -9.563 -5.729 -20.541 1.00 56.47 85 ASP A C 1
ATOM 688 O O . ASP A 1 85 ? -9.304 -6.851 -20.100 1.00 56.47 85 ASP A O 1
ATOM 692 N N . ASN A 1 86 ? -10.397 -5.570 -21.572 1.00 54.16 86 ASN A N 1
ATOM 693 C CA . ASN A 1 86 ? -11.107 -6.661 -22.267 1.00 54.16 86 ASN A CA 1
ATOM 694 C C . ASN A 1 86 ? -10.176 -7.545 -23.134 1.00 54.16 86 ASN A C 1
ATOM 696 O O . ASN A 1 86 ? -10.614 -8.122 -24.128 1.00 54.16 86 ASN A O 1
ATOM 700 N N . ILE A 1 87 ? -8.887 -7.639 -22.798 1.00 49.97 87 ILE A N 1
ATOM 701 C CA . ILE A 1 87 ? -7.858 -8.330 -23.596 1.00 49.97 87 ILE A CA 1
ATOM 702 C C . ILE A 1 87 ? -7.518 -9.717 -23.015 1.00 49.97 87 ILE A C 1
ATOM 704 O O . ILE A 1 87 ? -6.697 -10.443 -23.567 1.00 49.97 87 ILE A O 1
ATOM 708 N N . VAL A 1 88 ? -8.203 -10.159 -21.955 1.00 44.53 88 VAL A N 1
ATOM 709 C CA . VAL A 1 88 ? -8.138 -11.559 -21.506 1.00 44.53 88 VAL A CA 1
ATOM 710 C C . VAL A 1 88 ? -9.543 -12.164 -21.463 1.00 44.53 88 VAL A C 1
ATOM 712 O O . VAL A 1 88 ? -10.261 -12.074 -20.469 1.00 44.53 88 VAL A O 1
ATOM 715 N N . SER A 1 89 ? -9.923 -12.781 -22.583 1.00 38.78 89 SER A N 1
ATOM 716 C CA . SER A 1 89 ? -10.865 -13.905 -22.691 1.00 38.78 89 SER A CA 1
ATOM 717 C C . SER A 1 89 ? -10.198 -15.010 -23.497 1.00 38.78 89 SER A C 1
ATOM 719 O O . SER A 1 89 ? -9.461 -14.661 -24.447 1.00 38.78 89 SER A O 1
#

Foldseek 3Di:
DDQDDDAKDKAFDADPVRAADQPPHDDGDIDMAGAQPDDPVPGDDDPVVVVVVVVVPRDNVCSNVPGDHPVVVVVCCVVVCVPPDPPPD

pLDDT: mean 88.31, std 13.1, range [38.78, 97.06]

Secondary structure (DSSP, 8-state):
-------EEEE----TT-PPP-TTSSS---EEEEBSS--TTTS---HHHHHHHHHTT--HHHHHHHPBPHHHHHHHHHHSSSS--TT--